Protein AF-A0A1H8UGX4-F1 (afdb_monomer_lite)

Sequence (48 aa):
MKSLLLLALGLARTVVLGARIEAERIVVSVRPYKREQRRCPVCGRACD

pLDDT: mean 76.96, std 10.18, range [49.41, 94.25]

Structure (mmCIF, N/CA/C/O backbone):
data_AF-A0A1H8UGX4-F1
#
_entry.id   AF-A0A1H8UGX4-F1
#
loop_
_atom_site.group_PDB
_atom_site.id
_atom_site.type_symbol
_atom_site.label_atom_id
_atom_site.label_alt_id
_atom_site.label_comp_id
_atom_site.label_asym_id
_atom_site.label_entity_id
_atom_site.label_seq_id
_atom_site.pdbx_PDB_ins_code
_atom_site.Cartn_x
_atom_site.Cartn_y
_atom_site.Cartn_z
_atom_site.o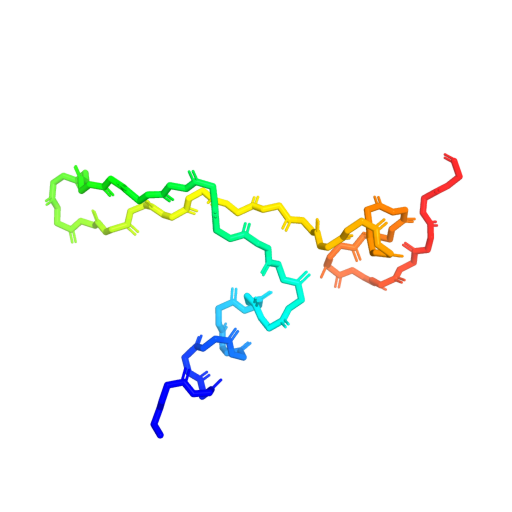ccupancy
_atom_site.B_iso_or_equiv
_atom_site.auth_seq_id
_atom_site.auth_comp_id
_atom_site.auth_asym_id
_atom_site.auth_atom_id
_atom_site.pdbx_PDB_model_num
ATOM 1 N N . MET A 1 1 ? 6.421 -15.638 7.210 1.00 49.41 1 MET A N 1
ATOM 2 C CA . MET A 1 1 ? 5.043 -15.191 7.537 1.00 49.41 1 MET A CA 1
ATO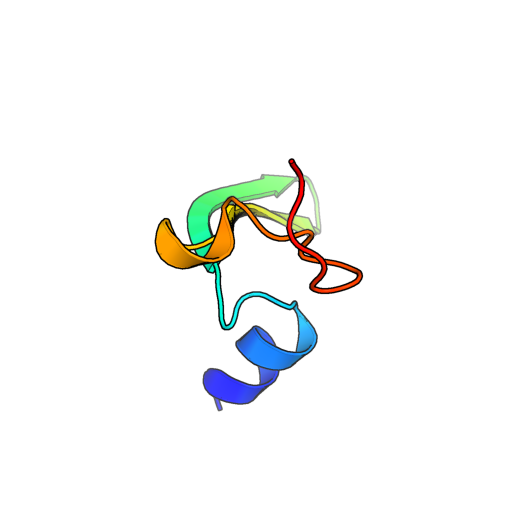M 3 C C . MET A 1 1 ? 4.702 -13.783 7.029 1.00 49.41 1 MET A C 1
ATOM 5 O O . MET A 1 1 ? 3.622 -13.612 6.489 1.00 49.41 1 MET A O 1
ATOM 9 N N . LYS A 1 2 ? 5.602 -12.787 7.104 1.00 57.38 2 LYS A N 1
ATOM 10 C CA . LYS A 1 2 ? 5.343 -11.392 6.663 1.00 57.38 2 LYS A CA 1
ATOM 11 C C . LYS A 1 2 ? 5.085 -11.210 5.148 1.00 57.38 2 LYS A C 1
ATOM 13 O O . LYS A 1 2 ? 4.401 -10.277 4.753 1.00 57.38 2 LYS A O 1
ATOM 18 N N . SER A 1 3 ? 5.589 -12.127 4.317 1.00 62.56 3 SER A N 1
ATOM 19 C CA . SER A 1 3 ? 5.482 -12.087 2.845 1.00 62.56 3 SER A CA 1
ATOM 20 C C . SER A 1 3 ? 4.059 -12.331 2.310 1.00 62.56 3 SER A C 1
ATOM 22 O O . SER A 1 3 ? 3.613 -11.619 1.415 1.00 62.56 3 SER A O 1
ATOM 24 N N . LEU A 1 4 ? 3.307 -13.274 2.895 1.00 67.50 4 LEU A N 1
ATOM 25 C CA . LEU A 1 4 ? 1.969 -13.639 2.403 1.00 67.50 4 LEU A CA 1
ATOM 26 C C . LEU A 1 4 ? 0.939 -12.526 2.608 1.00 67.50 4 LEU A C 1
ATOM 28 O O . LEU A 1 4 ? 0.153 -12.258 1.708 1.00 67.50 4 LEU A O 1
ATOM 32 N N . LEU A 1 5 ? 0.978 -11.837 3.751 1.00 66.38 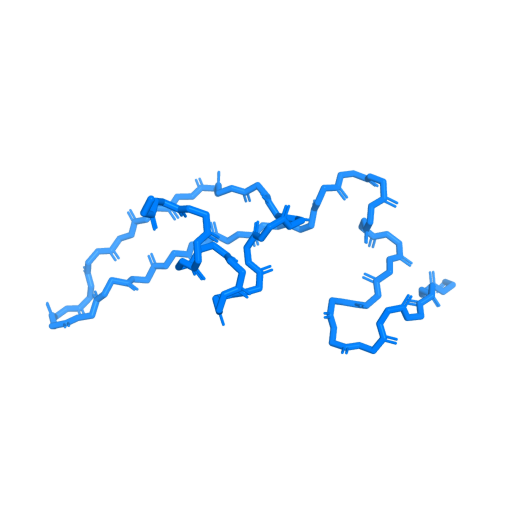5 LEU A N 1
ATOM 33 C CA . LEU A 1 5 ? 0.090 -10.700 4.014 1.00 66.38 5 LEU A CA 1
ATOM 34 C C . LEU A 1 5 ? 0.379 -9.527 3.071 1.00 66.38 5 LEU A C 1
ATOM 36 O O . LEU A 1 5 ? -0.547 -8.896 2.575 1.00 66.38 5 LEU A O 1
ATOM 40 N N . LEU A 1 6 ? 1.655 -9.268 2.767 1.00 66.94 6 LEU A N 1
ATOM 41 C CA . LEU A 1 6 ? 2.040 -8.240 1.796 1.00 66.94 6 LEU A CA 1
ATOM 42 C C . LEU A 1 6 ? 1.576 -8.588 0.375 1.00 66.94 6 LEU A C 1
ATOM 44 O O . LEU A 1 6 ? 1.175 -7.696 -0.364 1.00 66.94 6 LEU A O 1
ATOM 48 N N . LEU A 1 7 ? 1.612 -9.867 -0.003 1.00 67.19 7 LEU A N 1
ATOM 49 C CA . LEU A 1 7 ? 1.076 -10.354 -1.276 1.00 67.19 7 LEU A CA 1
ATOM 50 C C . LEU A 1 7 ? -0.452 -10.241 -1.332 1.00 67.19 7 LEU A C 1
ATOM 52 O O . LEU A 1 7 ? -0.975 -9.669 -2.283 1.00 67.19 7 LEU A O 1
ATOM 56 N N . ALA A 1 8 ? -1.153 -10.723 -0.304 1.00 67.19 8 ALA A N 1
ATOM 57 C CA . ALA A 1 8 ? -2.615 -10.709 -0.233 1.00 67.19 8 ALA A CA 1
ATOM 58 C C . ALA A 1 8 ? -3.197 -9.286 -0.239 1.00 67.19 8 ALA A C 1
ATOM 60 O O . ALA A 1 8 ? -4.245 -9.048 -0.829 1.00 67.19 8 ALA A O 1
ATOM 61 N N . LEU A 1 9 ? -2.497 -8.329 0.375 1.00 69.81 9 LEU A N 1
ATOM 62 C CA . LEU A 1 9 ? -2.894 -6.920 0.411 1.00 69.81 9 LEU A CA 1
ATOM 63 C C . LEU A 1 9 ? -2.411 -6.117 -0.815 1.00 69.81 9 LEU A C 1
ATOM 65 O O . LEU A 1 9 ? -2.580 -4.901 -0.850 1.00 69.81 9 LEU A O 1
ATOM 69 N N . GLY A 1 10 ? -1.760 -6.753 -1.799 1.00 69.56 10 GLY A N 1
ATOM 70 C CA . GLY A 1 10 ? -1.204 -6.066 -2.974 1.00 69.56 10 GLY A CA 1
ATOM 71 C C . GLY A 1 10 ? -0.040 -5.117 -2.655 1.00 69.56 10 GLY A C 1
ATOM 72 O O . GLY A 1 10 ? 0.356 -4.301 -3.485 1.00 69.56 10 GLY A O 1
ATOM 73 N N . LEU A 1 11 ? 0.539 -5.225 -1.458 1.00 71.06 11 LEU A N 1
ATOM 74 C CA . LEU A 1 11 ? 1.570 -4.323 -0.949 1.00 71.06 11 LEU A CA 1
ATOM 75 C C . LEU A 1 11 ? 2.987 -4.698 -1.382 1.00 71.06 11 LEU A C 1
ATOM 77 O O . LEU A 1 11 ? 3.906 -3.902 -1.195 1.00 71.06 11 LEU A O 1
ATOM 81 N N . ALA A 1 12 ? 3.172 -5.876 -1.984 1.00 75.50 12 ALA A N 1
ATOM 82 C CA . ALA A 1 12 ? 4.474 -6.388 -2.419 1.00 75.50 12 ALA A CA 1
ATOM 83 C C . ALA A 1 12 ? 5.245 -5.423 -3.342 1.00 75.50 12 ALA A C 1
ATOM 85 O O . ALA A 1 12 ? 6.471 -5.479 -3.407 1.00 75.50 12 ALA A O 1
ATOM 86 N N . ARG A 1 13 ? 4.535 -4.529 -4.045 1.00 76.25 13 ARG A N 1
ATOM 87 C CA . ARG A 1 13 ? 5.110 -3.529 -4.960 1.00 76.25 13 ARG A CA 1
ATOM 88 C C . ARG A 1 13 ? 4.752 -2.093 -4.582 1.00 76.25 13 ARG A C 1
ATOM 90 O O . ARG A 1 13 ? 4.742 -1.190 -5.422 1.00 76.25 13 ARG A O 1
ATOM 97 N N . THR A 1 14 ? 4.519 -1.862 -3.297 1.00 78.31 14 THR A N 1
ATOM 98 C CA . THR A 1 14 ? 4.170 -0.546 -2.765 1.00 78.31 14 THR A CA 1
ATOM 99 C C . THR A 1 14 ? 5.098 -0.138 -1.627 1.00 78.31 14 THR A C 1
ATOM 101 O O . THR A 1 14 ? 5.713 -0.974 -0.970 1.00 78.31 14 THR A O 1
ATOM 104 N N . VAL A 1 15 ? 5.194 1.166 -1.393 1.00 81.94 15 VAL A N 1
ATOM 105 C CA . VAL A 1 15 ? 5.862 1.764 -0.239 1.00 81.94 15 VAL A CA 1
ATOM 106 C C . VAL A 1 15 ? 4.786 2.273 0.714 1.00 81.94 15 VAL A C 1
ATOM 108 O O . VAL A 1 15 ? 3.885 3.001 0.289 1.00 81.94 15 VAL A O 1
ATOM 111 N N . VAL A 1 16 ? 4.893 1.906 1.992 1.00 84.75 16 VAL A N 1
ATOM 112 C CA . VAL A 1 16 ? 4.003 2.400 3.050 1.00 84.75 16 VAL A CA 1
ATOM 113 C C . VAL A 1 16 ? 4.349 3.854 3.355 1.00 84.75 16 VAL A C 1
ATOM 115 O O . VAL A 1 16 ? 5.495 4.178 3.651 1.00 84.75 16 VAL A O 1
ATOM 118 N N . LEU A 1 17 ? 3.351 4.727 3.259 1.00 87.06 17 LEU A N 1
ATOM 119 C CA . LEU A 1 17 ? 3.452 6.153 3.572 1.00 87.06 17 LEU A CA 1
ATOM 120 C C . LEU A 1 17 ? 3.046 6.452 5.014 1.00 87.06 17 LEU A C 1
ATOM 122 O O . LEU A 1 17 ? 3.505 7.426 5.597 1.00 87.06 17 LEU A O 1
ATOM 126 N N . GLY A 1 18 ? 2.186 5.613 5.583 1.00 87.56 18 GLY A N 1
ATOM 127 C CA . GLY A 1 18 ? 1.735 5.732 6.958 1.00 87.56 18 GLY A CA 1
ATOM 128 C C . GLY A 1 18 ? 0.678 4.689 7.284 1.00 87.56 18 GLY A C 1
ATOM 129 O O . GLY A 1 18 ? 0.125 4.042 6.393 1.00 87.56 18 GLY A O 1
ATOM 130 N N . ALA A 1 19 ? 0.397 4.542 8.570 1.00 89.50 19 ALA A N 1
ATOM 131 C CA . ALA A 1 19 ? -0.692 3.721 9.070 1.00 89.50 19 ALA A CA 1
ATOM 132 C C . ALA A 1 19 ? -1.421 4.498 10.164 1.00 89.50 19 ALA A C 1
ATOM 134 O O . ALA A 1 19 ? -0.784 5.162 10.983 1.00 89.50 19 ALA A O 1
ATOM 135 N N . ARG A 1 20 ? -2.749 4.422 10.169 1.00 93.81 20 ARG A N 1
ATOM 136 C CA . ARG A 1 20 ? -3.592 4.976 11.228 1.00 93.81 20 ARG A CA 1
ATOM 137 C C . ARG A 1 20 ? -4.672 3.976 11.610 1.00 93.81 20 ARG A C 1
ATOM 139 O O . ARG A 1 20 ? -5.058 3.136 10.800 1.00 93.81 20 ARG A O 1
ATOM 146 N N . ILE A 1 21 ? -5.133 4.067 12.848 1.00 92.56 21 ILE A N 1
ATOM 147 C CA . ILE A 1 21 ? -6.205 3.224 13.372 1.00 92.56 21 ILE A CA 1
ATOM 148 C C . ILE A 1 21 ? -7.493 4.042 13.303 1.00 92.56 21 ILE A C 1
ATOM 150 O O . ILE A 1 21 ? -7.555 5.141 13.848 1.00 92.56 21 ILE A O 1
ATOM 154 N N . GLU A 1 22 ? -8.497 3.523 12.608 1.00 93.31 22 GLU A N 1
ATOM 155 C CA . GLU A 1 22 ? -9.837 4.101 12.535 1.00 93.31 22 GLU A CA 1
ATOM 156 C C . GLU A 1 22 ? -10.832 3.107 13.132 1.00 93.31 22 GLU A C 1
ATOM 158 O O . GLU A 1 22 ? -11.140 2.082 12.520 1.00 93.31 22 GLU A O 1
ATOM 163 N N . ALA A 1 23 ? -11.320 3.417 14.338 1.00 91.88 23 ALA A N 1
ATOM 164 C CA . ALA A 1 23 ? -12.165 2.532 15.139 1.00 91.88 23 ALA A CA 1
ATOM 165 C C . ALA A 1 23 ? -11.543 1.125 15.274 1.00 91.88 23 ALA A C 1
ATOM 167 O O . ALA A 1 23 ? -10.511 0.973 15.921 1.00 91.88 23 ALA A O 1
ATOM 168 N N . GLU A 1 24 ? -12.131 0.116 14.631 1.00 94.25 24 GLU A N 1
ATOM 169 C CA . GLU A 1 24 ? -11.672 -1.281 14.652 1.00 94.25 24 GLU A CA 1
ATOM 170 C C . GLU A 1 24 ? -10.883 -1.680 13.391 1.00 94.25 24 GLU A C 1
ATOM 172 O O . GLU A 1 24 ? -10.718 -2.862 13.088 1.00 94.25 24 GLU A O 1
ATOM 177 N N . ARG A 1 25 ? -10.419 -0.705 12.598 1.00 87.19 25 ARG A N 1
ATOM 178 C CA . ARG A 1 25 ? -9.721 -0.943 11.327 1.00 87.19 25 ARG A CA 1
ATOM 179 C C . ARG A 1 25 ? -8.353 -0.279 11.317 1.00 87.19 25 ARG A C 1
ATOM 181 O O . ARG A 1 25 ? -8.171 0.828 11.815 1.00 87.19 25 ARG A O 1
ATOM 188 N N . ILE A 1 26 ? -7.392 -0.938 10.678 1.00 88.88 26 ILE A N 1
ATOM 189 C CA . ILE A 1 26 ? -6.082 -0.352 10.387 1.00 88.88 26 ILE A CA 1
ATOM 190 C C . ILE A 1 26 ? -6.105 0.130 8.940 1.00 88.88 26 ILE A C 1
ATOM 192 O O . ILE A 1 26 ? -6.195 -0.671 8.010 1.00 88.88 26 ILE A O 1
ATOM 196 N N . VAL A 1 27 ? -6.013 1.442 8.753 1.00 88.06 27 VAL A N 1
ATOM 197 C CA . VAL A 1 27 ? -5.922 2.072 7.438 1.00 88.06 27 VAL A CA 1
ATOM 198 C C . VAL A 1 27 ? -4.451 2.310 7.123 1.00 88.06 27 VAL A C 1
ATOM 200 O O . VAL A 1 27 ? -3.762 3.045 7.833 1.00 88.06 27 VAL A O 1
ATOM 203 N N . VAL A 1 28 ? -3.963 1.687 6.052 1.00 85.12 28 VAL A N 1
ATOM 204 C CA . VAL A 1 28 ? -2.575 1.821 5.594 1.00 85.12 28 VAL A CA 1
ATOM 205 C C . VAL A 1 28 ? -2.551 2.625 4.300 1.00 85.12 28 VAL A C 1
ATOM 207 O O . VAL A 1 28 ? -3.114 2.211 3.289 1.00 85.12 28 VAL A O 1
ATOM 210 N N . SER A 1 29 ? -1.868 3.766 4.326 1.00 86.06 29 SER A N 1
ATOM 211 C CA . SER A 1 29 ? -1.626 4.578 3.136 1.00 86.06 29 SER A CA 1
ATOM 212 C C . SER A 1 29 ? -0.407 4.040 2.407 1.00 86.06 29 SER A C 1
ATOM 214 O O . SER A 1 29 ? 0.682 3.967 2.981 1.00 86.06 29 SER A O 1
ATOM 216 N N . VAL A 1 30 ? -0.565 3.697 1.132 1.00 84.25 30 VAL A N 1
ATOM 217 C CA . VAL A 1 30 ? 0.517 3.148 0.309 1.00 84.25 30 VAL A CA 1
ATOM 218 C C . VAL A 1 30 ? 0.613 3.861 -1.028 1.00 84.25 30 VAL A C 1
ATOM 220 O O . VAL A 1 30 ? -0.364 4.420 -1.520 1.00 84.25 30 VAL A O 1
ATOM 223 N N . ARG A 1 31 ? 1.799 3.827 -1.637 1.00 81.25 31 ARG A N 1
ATOM 224 C CA . ARG A 1 31 ? 1.988 4.238 -3.034 1.00 81.25 31 ARG A CA 1
ATOM 225 C C . ARG A 1 31 ? 2.769 3.192 -3.821 1.00 81.25 31 ARG A C 1
ATOM 227 O O . ARG A 1 31 ? 3.606 2.516 -3.224 1.00 81.25 31 ARG A O 1
ATOM 234 N N . PRO A 1 32 ? 2.598 3.099 -5.148 1.00 78.25 32 PRO A N 1
ATOM 235 C CA . PRO A 1 32 ? 3.452 2.253 -5.975 1.00 78.25 32 PRO A CA 1
ATOM 236 C C . PRO A 1 32 ? 4.935 2.628 -5.834 1.00 78.25 32 PRO A C 1
ATOM 238 O O . PRO A 1 32 ? 5.282 3.807 -5.656 1.00 78.25 32 PRO A O 1
ATOM 241 N N . TYR A 1 33 ? 5.830 1.642 -5.955 1.00 78.94 33 TYR A N 1
ATOM 242 C CA . TYR A 1 33 ? 7.258 1.921 -6.153 1.00 78.94 33 TYR A CA 1
ATOM 243 C C . TYR A 1 33 ? 7.448 2.856 -7.354 1.00 78.94 33 TYR A C 1
ATOM 245 O O . TYR A 1 33 ? 6.716 2.753 -8.332 1.00 78.94 33 TYR A O 1
ATOM 253 N N . LYS A 1 34 ? 8.464 3.736 -7.335 1.00 70.25 34 LYS A N 1
ATOM 254 C CA . LYS A 1 34 ? 8.734 4.685 -8.442 1.00 70.25 34 LYS A CA 1
ATOM 255 C C . LYS A 1 34 ? 8.739 4.015 -9.826 1.00 70.25 34 LYS A C 1
ATOM 257 O O . LYS A 1 34 ? 8.239 4.593 -10.781 1.00 70.25 34 LYS A O 1
ATOM 262 N N . ARG A 1 35 ? 9.262 2.787 -9.922 1.00 67.19 35 ARG A N 1
ATOM 263 C CA . ARG A 1 35 ? 9.297 1.997 -11.165 1.00 67.19 35 ARG A CA 1
ATOM 264 C C . ARG A 1 35 ? 7.908 1.557 -11.650 1.00 67.19 35 ARG A C 1
ATOM 266 O O . ARG A 1 35 ? 7.720 1.362 -12.843 1.00 67.19 35 ARG A O 1
ATOM 273 N N . GLU A 1 36 ? 6.952 1.416 -10.738 1.00 69.94 36 GLU A N 1
ATOM 274 C CA . GLU A 1 36 ? 5.571 1.012 -11.015 1.00 69.94 36 GLU A CA 1
ATOM 275 C C . GLU A 1 36 ? 4.567 2.168 -10.938 1.00 69.94 36 GLU A C 1
ATOM 277 O O . GLU A 1 36 ? 3.408 1.959 -11.254 1.00 69.94 36 GLU A O 1
ATOM 282 N N . GLN A 1 37 ? 4.973 3.399 -10.596 1.00 67.31 37 GLN A N 1
ATOM 283 C CA . GLN A 1 37 ? 4.064 4.562 -10.594 1.00 67.31 37 GLN A CA 1
ATOM 284 C C . GLN A 1 37 ? 3.416 4.823 -11.952 1.00 67.31 37 GLN A C 1
ATOM 286 O O . GLN A 1 37 ? 2.314 5.353 -12.011 1.00 67.31 37 GLN A O 1
ATOM 291 N N . ARG A 1 38 ? 4.087 4.430 -13.036 1.00 73.88 38 ARG A N 1
ATOM 292 C CA . ARG A 1 38 ? 3.534 4.514 -14.387 1.00 73.88 38 ARG A CA 1
ATOM 293 C C . ARG A 1 38 ? 2.621 3.346 -14.734 1.00 73.88 38 ARG A C 1
ATOM 295 O O . ARG A 1 38 ? 2.224 3.256 -15.879 1.00 73.88 38 ARG A O 1
ATOM 302 N N . ARG A 1 39 ? 2.343 2.413 -13.820 1.00 75.69 39 ARG A N 1
ATOM 303 C CA . ARG A 1 39 ? 1.503 1.240 -14.073 1.00 75.69 39 ARG A CA 1
ATOM 304 C C . ARG A 1 39 ? 0.309 1.216 -13.130 1.00 75.69 39 ARG A C 1
ATOM 306 O O . ARG A 1 39 ? 0.433 1.482 -11.938 1.00 75.69 39 ARG A O 1
ATOM 313 N N . CYS A 1 40 ? -0.852 0.858 -13.662 1.00 74.62 40 CYS A N 1
ATOM 314 C CA . CYS A 1 40 ? -2.049 0.643 -12.870 1.00 74.62 40 CYS A CA 1
ATOM 315 C C . CYS A 1 40 ? -1.826 -0.544 -11.910 1.00 74.62 40 CYS A C 1
ATOM 317 O O . CYS A 1 40 ? -1.523 -1.641 -12.384 1.00 74.62 40 CYS A O 1
ATOM 319 N N . PRO A 1 41 ? -2.020 -0.386 -10.588 1.00 68.31 41 PRO A N 1
ATOM 320 C CA . PRO A 1 41 ? -1.838 -1.481 -9.632 1.00 68.31 41 PRO A CA 1
ATOM 321 C C . PRO A 1 41 ? -2.897 -2.589 -9.767 1.00 68.31 41 PRO A C 1
ATOM 323 O O . PRO A 1 41 ? -2.679 -3.692 -9.281 1.00 68.31 41 PRO A O 1
ATOM 326 N N . VAL A 1 42 ? -4.027 -2.315 -10.431 1.00 72.94 42 VAL A N 1
ATOM 327 C CA . VAL A 1 42 ? -5.122 -3.282 -10.627 1.00 72.94 42 VAL 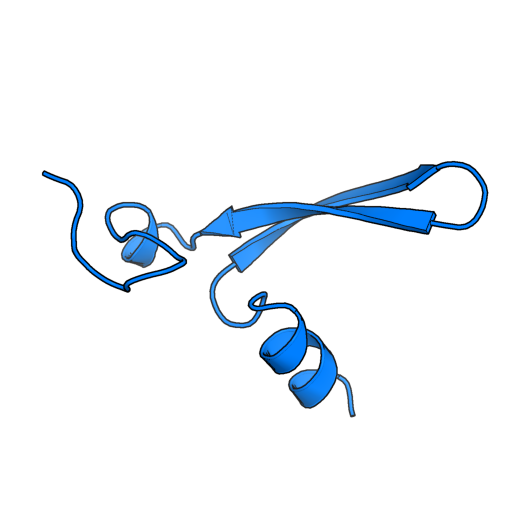A CA 1
ATOM 328 C C . VAL A 1 42 ? -4.900 -4.141 -11.872 1.00 72.94 42 VAL A C 1
ATOM 330 O O . VAL A 1 42 ? -5.023 -5.358 -11.808 1.00 72.94 42 VAL A O 1
ATOM 333 N N . CYS A 1 43 ? -4.573 -3.525 -13.014 1.00 81.19 43 CYS A N 1
ATOM 334 C CA . CYS A 1 43 ? -4.461 -4.232 -14.296 1.00 81.19 43 CYS A CA 1
ATOM 335 C C . CYS A 1 43 ? -3.029 -4.324 -14.850 1.00 81.19 43 CYS A C 1
ATOM 337 O O . CYS A 1 43 ? -2.826 -4.885 -15.923 1.00 81.19 43 CYS A O 1
ATOM 339 N N . GLY A 1 44 ? -2.036 -3.751 -14.164 1.00 75.44 44 GLY A N 1
ATOM 340 C CA . GLY A 1 44 ? -0.615 -3.804 -14.527 1.00 75.44 44 GLY A CA 1
ATOM 341 C C . GLY A 1 44 ? -0.215 -3.008 -15.775 1.00 75.44 44 GLY A C 1
ATOM 342 O O . GLY A 1 44 ? 0.978 -2.928 -16.080 1.00 75.44 44 GLY A O 1
ATOM 343 N N . ARG A 1 45 ? -1.176 -2.417 -16.498 1.00 82.19 45 ARG A N 1
ATOM 344 C CA . ARG A 1 45 ? -0.924 -1.633 -17.716 1.0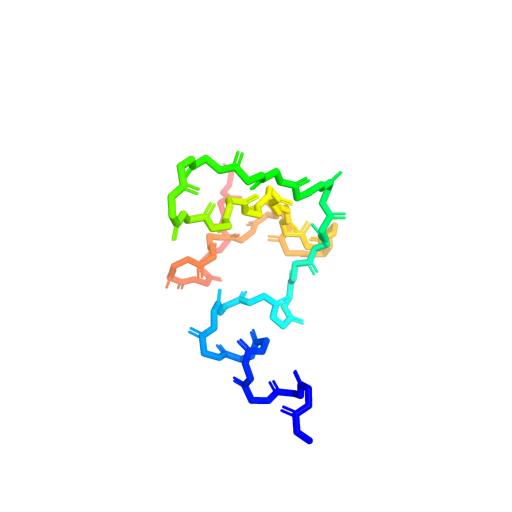0 82.19 45 ARG A CA 1
ATOM 345 C C . ARG A 1 45 ? -0.210 -0.333 -17.395 1.00 82.19 45 ARG A C 1
ATOM 347 O O . ARG A 1 45 ? -0.497 0.276 -16.369 1.00 82.19 45 ARG A O 1
ATOM 354 N N . ALA A 1 46 ? 0.696 0.081 -18.278 1.00 79.31 46 ALA A N 1
ATOM 355 C CA . ALA A 1 46 ? 1.260 1.416 -18.199 1.00 79.31 46 ALA A CA 1
ATOM 356 C 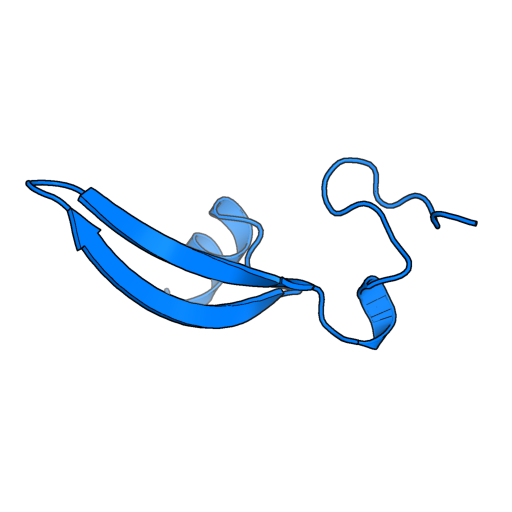C . ALA A 1 46 ? 0.159 2.456 -18.463 1.00 79.31 46 ALA A C 1
ATOM 358 O O . ALA A 1 46 ? -0.625 2.283 -19.393 1.00 79.31 46 ALA A O 1
ATOM 359 N N . CYS A 1 47 ? 0.071 3.473 -17.613 1.00 70.88 47 CYS A N 1
ATOM 360 C CA . CYS A 1 47 ? -0.687 4.682 -17.891 1.00 70.88 47 CYS A CA 1
ATOM 361 C C . CYS A 1 47 ? 0.232 5.600 -18.703 1.00 70.88 47 CYS A C 1
ATOM 363 O O . CYS A 1 47 ? 1.355 5.857 -18.253 1.00 70.88 47 CYS A O 1
ATOM 365 N N . ASP A 1 48 ? -0.229 6.030 -19.876 1.00 65.12 48 ASP A N 1
ATOM 366 C CA . ASP A 1 48 ? 0.409 7.089 -20.667 1.00 65.12 48 ASP A CA 1
ATOM 367 C C . ASP A 1 48 ? 0.117 8.472 -20.069 1.00 65.12 48 ASP A C 1
ATOM 369 O O . ASP A 1 48 ? -1.026 8.683 -19.594 1.00 65.12 48 ASP A O 1
#

Secondary structure (DSSP, 8-state):
-HHHHHHHTTGGGEEEEEEEEETTEEEEEEEE-TTTTTB-TTT-PBP-

Radius of gyration: 12.36 Å; chains: 1; bounding box: 22×22×36 Å

Foldseek 3Di:
DVVVVCVVVLNPQWDWPDWDDDPPDIDTDIDGDPVCNQADSVPRDGND

Organism: NCBI:txid79604